Protein AF-A0A392TYN8-F1 (afdb_monomer_lite)

pLDDT: mean 92.68, std 8.19, range [57.44, 98.38]

Sequence (52 aa):
DQCNVPAMEEWRRQMYMATSKNRLLRPETYRDEWDDDELVLQAEHEFDNYKF

Radius of gyration: 13.77 Å; chains: 1; bounding box: 32×22×34 Å

Organism: NCBI:txid97028

Foldseek 3Di:
DVPPDDDDDPLVVVVVVQLVVCCVVPVPCSVVDGDSVVSVVVVVVVVVVDDD

Structure (mmCIF, N/CA/C/O backbone):
data_AF-A0A392TYN8-F1
#
_entry.id   AF-A0A392TYN8-F1
#
loop_
_atom_site.group_PDB
_atom_site.id
_atom_site.type_symbol
_atom_site.label_atom_id
_atom_site.label_alt_id
_atom_site.label_comp_id
_atom_site.label_asym_id
_atom_site.label_entity_id
_atom_site.label_seq_id
_atom_site.pdbx_PDB_ins_code
_atom_site.Cartn_x
_atom_site.Cartn_y
_atom_site.Cartn_z
_atom_site.occupancy
_atom_site.B_iso_or_equiv
_atom_site.auth_seq_id
_atom_site.auth_comp_id
_atom_site.auth_asym_id
_atom_site.auth_atom_id
_atom_site.pdbx_PDB_model_num
ATOM 1 N N . ASP A 1 1 ? 17.204 8.009 -10.593 1.00 65.38 1 ASP A N 1
ATOM 2 C CA . ASP A 1 1 ? 17.860 7.200 -11.642 1.00 65.38 1 ASP A CA 1
ATOM 3 C C . ASP A 1 1 ? 19.349 6.989 -11.414 1.00 65.38 1 ASP A C 1
ATOM 5 O O . ASP A 1 1 ? 20.163 7.429 -12.210 1.00 65.38 1 ASP A O 1
ATOM 9 N N . GLN A 1 2 ? 19.734 6.309 -10.329 1.00 88.06 2 GLN A N 1
ATOM 10 C CA . GLN A 1 2 ? 21.137 5.892 -10.152 1.00 88.06 2 GLN A CA 1
ATOM 11 C C . GLN A 1 2 ? 21.389 4.459 -10.637 1.00 88.06 2 GLN A C 1
ATOM 13 O O . GLN A 1 2 ? 22.514 4.124 -10.985 1.00 88.06 2 GLN A O 1
ATOM 18 N N . CYS A 1 3 ? 20.338 3.631 -10.693 1.00 89.56 3 CYS A N 1
ATOM 19 C CA . CYS A 1 3 ? 20.466 2.195 -10.948 1.00 89.56 3 CYS A CA 1
ATOM 20 C C . CYS A 1 3 ? 19.705 1.706 -12.193 1.00 89.56 3 CYS A C 1
ATOM 22 O O . CYS A 1 3 ? 19.645 0.500 -12.400 1.00 89.56 3 CYS A O 1
ATOM 24 N N . ASN A 1 4 ? 19.096 2.598 -12.994 1.00 87.62 4 ASN A N 1
ATOM 25 C CA . ASN A 1 4 ? 18.224 2.253 -14.139 1.00 87.62 4 ASN A CA 1
ATOM 26 C C . ASN A 1 4 ? 17.149 1.192 -13.829 1.00 87.62 4 ASN A C 1
ATOM 28 O O . ASN A 1 4 ? 16.701 0.465 -14.712 1.00 87.62 4 ASN A O 1
ATOM 32 N N . VAL A 1 5 ? 16.735 1.107 -12.566 1.00 88.06 5 VAL A N 1
ATOM 33 C CA . VAL A 1 5 ? 15.606 0.282 -12.143 1.00 88.06 5 VAL A CA 1
ATOM 34 C C . VAL A 1 5 ? 14.317 1.078 -12.320 1.00 88.06 5 VAL A C 1
ATOM 36 O O . VAL A 1 5 ? 14.341 2.297 -12.111 1.00 88.06 5 VAL A O 1
ATOM 39 N N . PRO A 1 6 ? 13.201 0.420 -12.673 1.00 88.19 6 PRO A N 1
ATOM 40 C CA . PRO A 1 6 ? 11.898 1.063 -12.663 1.00 88.19 6 PRO A CA 1
ATOM 41 C C . PRO A 1 6 ? 11.624 1.727 -11.313 1.00 88.19 6 PRO A C 1
ATOM 43 O O . PRO A 1 6 ? 12.024 1.226 -10.256 1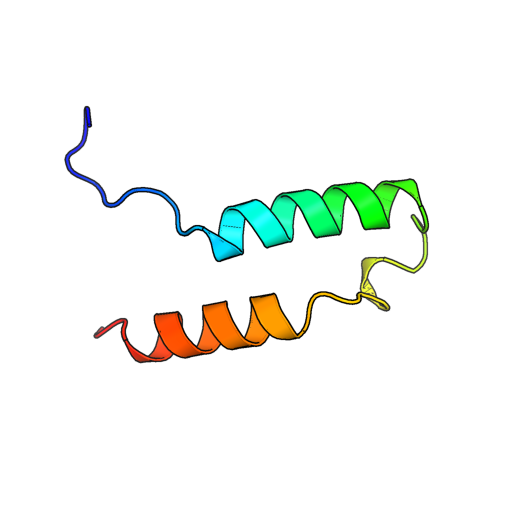.00 88.19 6 PRO A O 1
ATOM 46 N N . ALA A 1 7 ? 10.955 2.877 -11.356 1.00 89.56 7 ALA A N 1
ATOM 47 C CA . ALA A 1 7 ? 10.456 3.506 -10.146 1.00 89.56 7 ALA A CA 1
ATOM 48 C C . ALA A 1 7 ? 9.442 2.583 -9.457 1.00 89.56 7 ALA A C 1
ATOM 50 O O . ALA A 1 7 ? 8.801 1.755 -10.100 1.00 89.56 7 ALA A O 1
ATOM 51 N N . MET A 1 8 ? 9.299 2.753 -8.143 1.00 91.31 8 MET A N 1
ATOM 52 C CA . MET A 1 8 ? 8.278 2.038 -7.385 1.00 91.31 8 MET A CA 1
ATOM 53 C C . MET A 1 8 ? 6.888 2.370 -7.923 1.00 91.31 8 MET A C 1
ATOM 55 O O . MET A 1 8 ? 6.587 3.534 -8.204 1.00 91.31 8 MET A O 1
ATOM 59 N N . GLU A 1 9 ? 6.049 1.348 -8.004 1.00 94.62 9 GLU A N 1
ATOM 60 C CA . GLU A 1 9 ? 4.680 1.458 -8.464 1.00 94.62 9 GLU A CA 1
ATOM 61 C C . GLU A 1 9 ? 3.858 2.381 -7.551 1.00 94.62 9 GLU A C 1
ATOM 63 O O . GLU A 1 9 ? 4.021 2.419 -6.325 1.00 94.62 9 GLU A O 1
ATOM 68 N N . GLU A 1 10 ? 2.955 3.147 -8.159 1.00 94.50 10 GLU A N 1
ATOM 69 C CA . GLU A 1 10 ? 2.145 4.140 -7.454 1.00 94.50 10 GLU A CA 1
ATOM 70 C C . GLU A 1 10 ? 1.220 3.489 -6.420 1.00 94.50 10 GLU A C 1
ATOM 72 O O . GLU A 1 10 ? 1.207 3.906 -5.257 1.00 94.50 10 GLU A O 1
ATOM 77 N N . TRP A 1 11 ? 0.512 2.429 -6.823 1.00 95.69 11 TRP A N 1
ATOM 78 C CA . TRP A 1 11 ? -0.391 1.674 -5.952 1.00 95.69 11 TRP A CA 1
ATOM 79 C C . TRP A 1 11 ? 0.342 1.153 -4.717 1.00 95.69 11 TRP A C 1
ATOM 81 O O . TRP A 1 11 ? -0.178 1.221 -3.606 1.00 95.69 11 TRP A O 1
ATOM 91 N N . ARG A 1 12 ? 1.607 0.744 -4.863 1.00 96.69 12 ARG A N 1
ATOM 92 C CA . ARG A 1 12 ? 2.409 0.216 -3.757 1.00 96.69 12 ARG A CA 1
ATOM 93 C C . ARG A 1 12 ? 2.696 1.281 -2.705 1.00 96.69 12 ARG A C 1
ATOM 95 O O . ARG A 1 12 ? 2.635 1.010 -1.503 1.00 96.69 12 ARG A O 1
ATOM 102 N N . ARG A 1 13 ? 2.975 2.515 -3.135 1.00 96.88 13 ARG A N 1
ATOM 103 C CA . ARG A 1 13 ? 3.128 3.647 -2.211 1.00 96.88 13 ARG A CA 1
ATOM 104 C C . ARG A 1 13 ? 1.804 3.989 -1.529 1.00 96.88 13 ARG A C 1
ATOM 106 O O . ARG A 1 13 ? 1.800 4.283 -0.333 1.00 96.88 13 ARG A O 1
ATOM 113 N N . GLN A 1 14 ? 0.698 3.949 -2.265 1.00 97.50 14 GLN A N 1
ATOM 114 C CA . GLN A 1 14 ? -0.630 4.238 -1.724 1.00 97.50 14 GLN A CA 1
ATOM 115 C C . GLN A 1 14 ? -1.057 3.194 -0.684 1.00 97.50 14 GLN A C 1
ATOM 117 O O . GLN A 1 14 ? -1.468 3.582 0.410 1.00 97.50 14 GLN A O 1
ATOM 122 N N . MET A 1 15 ? -0.829 1.901 -0.944 1.00 97.50 15 MET A N 1
ATOM 123 C CA . MET A 1 15 ? -1.077 0.818 0.017 1.00 97.50 15 MET A CA 1
ATOM 124 C C . MET A 1 15 ? -0.269 1.008 1.303 1.00 97.50 15 MET A C 1
ATOM 126 O O . MET A 1 15 ? -0.801 0.850 2.403 1.00 97.50 15 MET A O 1
ATOM 130 N N . TYR A 1 16 ? 1.003 1.416 1.197 1.00 97.38 16 TYR A N 1
ATOM 131 C CA . TYR A 1 16 ? 1.826 1.707 2.375 1.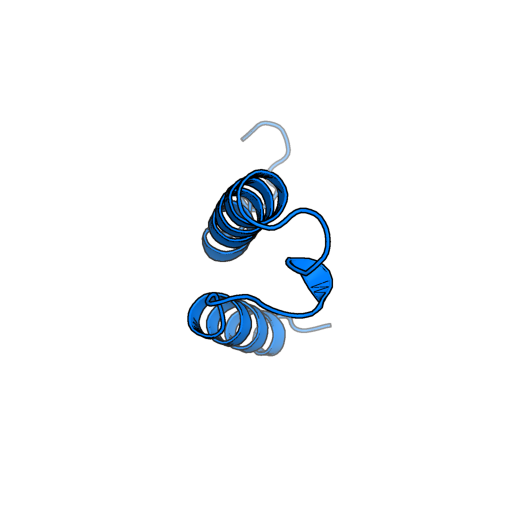00 97.38 16 TYR A CA 1
ATOM 132 C C . TYR A 1 16 ? 1.219 2.825 3.239 1.00 97.38 16 TYR A C 1
ATOM 134 O O . TYR A 1 16 ? 1.142 2.700 4.465 1.00 97.38 16 TYR A O 1
ATOM 142 N N . MET A 1 17 ? 0.745 3.906 2.612 1.00 97.44 17 MET A N 1
ATOM 143 C CA . MET A 1 17 ? 0.119 5.023 3.324 1.00 97.44 17 MET A CA 1
ATOM 144 C C . MET A 1 17 ? -1.230 4.632 3.941 1.00 97.44 17 MET A C 1
ATOM 146 O O . MET A 1 17 ? -1.478 4.955 5.107 1.00 97.44 17 MET A O 1
ATOM 150 N N . ALA A 1 18 ? -2.073 3.904 3.203 1.00 96.75 18 ALA A N 1
ATOM 151 C CA . ALA A 1 18 ? -3.364 3.408 3.677 1.00 96.75 18 ALA A CA 1
ATOM 152 C C . ALA A 1 18 ? -3.192 2.465 4.876 1.00 96.75 18 ALA A C 1
ATOM 154 O O . ALA A 1 18 ? -3.788 2.689 5.932 1.00 96.75 18 ALA A O 1
ATOM 155 N N . THR A 1 19 ? -2.278 1.497 4.772 1.00 97.25 19 THR A N 1
ATOM 156 C CA . THR A 1 19 ? -1.925 0.585 5.868 1.00 97.25 19 THR A CA 1
ATOM 157 C C . THR A 1 19 ? -1.402 1.359 7.077 1.00 97.25 19 THR A C 1
ATOM 159 O O . THR A 1 19 ? -1.827 1.107 8.203 1.00 97.25 19 THR A O 1
ATOM 162 N N . SER A 1 20 ? -0.515 2.342 6.879 1.00 97.38 20 SER A N 1
ATOM 163 C CA . SER A 1 20 ? 0.009 3.152 7.986 1.00 97.38 20 SER A CA 1
ATOM 164 C C . SER A 1 20 ? -1.097 3.939 8.698 1.00 97.38 20 SER A C 1
ATOM 166 O O . SER A 1 20 ? -1.089 4.029 9.928 1.00 97.38 20 SER A O 1
ATOM 168 N N . LYS A 1 21 ? -2.061 4.484 7.948 1.00 96.94 21 LYS A N 1
ATOM 169 C CA . LYS A 1 21 ? -3.232 5.175 8.500 1.00 96.94 21 LYS A CA 1
ATOM 170 C C . LYS A 1 21 ? -4.147 4.206 9.253 1.00 96.94 21 LYS A C 1
ATOM 172 O O . LYS A 1 21 ? -4.522 4.496 10.386 1.00 96.94 21 LYS A O 1
ATOM 177 N N . ASN A 1 22 ? -4.457 3.048 8.674 1.00 97.38 22 ASN A N 1
ATOM 178 C CA . ASN A 1 22 ? -5.313 2.042 9.303 1.00 97.38 22 ASN A CA 1
ATOM 179 C C . ASN A 1 22 ? -4.673 1.478 10.572 1.00 97.38 22 ASN A C 1
ATOM 181 O O . ASN A 1 22 ? -5.347 1.364 11.587 1.00 97.38 22 ASN A O 1
ATOM 185 N N . ARG A 1 23 ? -3.361 1.233 10.571 1.00 97.50 23 ARG A N 1
ATOM 186 C CA . ARG A 1 23 ? -2.629 0.804 11.768 1.00 97.50 23 ARG A CA 1
ATOM 187 C C . ARG A 1 23 ? -2.721 1.820 12.909 1.00 97.50 23 ARG A C 1
ATOM 189 O O . ARG A 1 23 ? -2.745 1.419 14.066 1.00 97.50 23 ARG A O 1
ATOM 196 N N . LEU A 1 24 ? -2.758 3.118 12.596 1.00 97.56 24 LEU A N 1
ATOM 197 C CA . LEU A 1 24 ? -2.931 4.171 13.599 1.00 97.56 24 LEU A CA 1
ATOM 198 C C . LEU A 1 24 ? -4.380 4.255 14.108 1.00 97.56 24 LEU A C 1
ATOM 200 O O . LEU A 1 24 ? -4.590 4.469 15.297 1.00 97.56 24 LEU A O 1
ATOM 204 N N . LEU A 1 25 ? -5.367 4.107 13.220 1.00 96.94 25 LEU A N 1
ATOM 205 C CA . LEU A 1 25 ? -6.790 4.254 13.553 1.00 96.94 25 LEU A CA 1
ATOM 206 C C . LEU A 1 25 ? -7.397 3.009 14.215 1.00 96.94 25 LEU A C 1
ATOM 208 O O . LEU A 1 25 ? -8.230 3.134 15.107 1.00 96.94 25 LEU A O 1
ATOM 212 N N . ARG A 1 26 ? -6.990 1.820 13.768 1.00 96.69 26 ARG A N 1
ATOM 213 C CA . ARG A 1 26 ? -7.530 0.513 14.161 1.00 96.69 26 ARG A CA 1
ATOM 214 C C . ARG A 1 26 ? -6.403 -0.517 14.357 1.00 96.69 26 ARG A C 1
ATOM 216 O O . ARG A 1 26 ? -6.309 -1.476 13.599 1.00 96.69 26 ARG A O 1
ATOM 223 N N . PRO A 1 27 ? -5.518 -0.347 15.357 1.00 97.12 27 PRO A N 1
ATOM 224 C CA . PRO A 1 27 ? -4.320 -1.181 15.521 1.00 97.12 27 PRO A CA 1
ATOM 225 C C . PRO A 1 27 ? -4.605 -2.682 15.681 1.00 97.12 27 PRO A C 1
ATOM 227 O O . PRO A 1 27 ? -3.777 -3.491 15.266 1.00 97.12 27 PRO A O 1
ATOM 230 N N . GLU A 1 28 ? -5.764 -3.042 16.237 1.00 98.38 28 GLU A N 1
ATOM 231 C CA . GLU A 1 28 ? -6.162 -4.440 16.436 1.00 98.38 28 GLU A CA 1
ATOM 232 C C . GLU A 1 28 ? -6.786 -5.068 15.183 1.00 98.38 28 GLU A C 1
ATOM 234 O O . GLU A 1 28 ? -6.565 -6.248 14.941 1.00 98.38 28 GLU A O 1
ATOM 239 N N . THR A 1 29 ? -7.518 -4.297 14.362 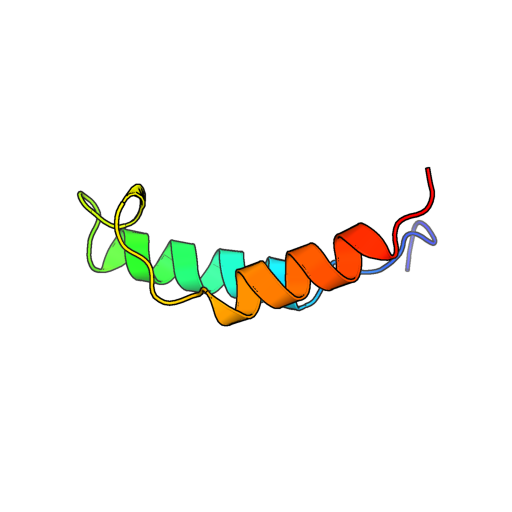1.00 97.75 29 THR A N 1
ATOM 240 C CA . THR A 1 29 ? -8.294 -4.846 13.230 1.00 97.75 29 THR A CA 1
ATOM 241 C C . THR A 1 29 ? -7.768 -4.465 11.849 1.00 97.75 29 THR A C 1
ATOM 243 O O . THR A 1 29 ? -8.233 -5.020 10.865 1.00 97.75 29 THR A O 1
ATOM 246 N N . TYR A 1 30 ? -6.766 -3.584 11.718 1.00 97.00 30 TYR A N 1
ATOM 247 C CA . TYR A 1 30 ? -6.293 -3.109 10.401 1.00 97.00 30 TYR A CA 1
ATOM 248 C C . TYR A 1 30 ? -5.769 -4.199 9.455 1.00 97.00 30 TYR A C 1
ATOM 250 O O . TYR A 1 30 ? -5.546 -3.919 8.280 1.00 97.00 30 TYR A O 1
ATOM 258 N N . ARG A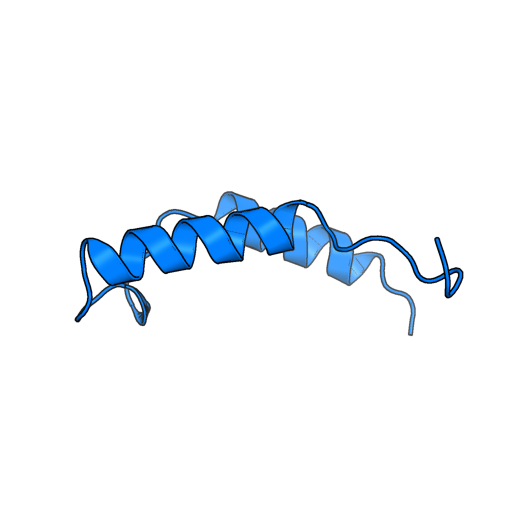 1 31 ? -5.471 -5.392 9.982 1.00 96.50 31 ARG A N 1
ATOM 259 C CA . ARG A 1 31 ? -5.039 -6.549 9.189 1.00 96.50 31 ARG A CA 1
ATOM 260 C C . ARG A 1 31 ? -6.200 -7.386 8.671 1.00 96.50 31 ARG A C 1
ATOM 262 O O . ARG A 1 31 ? -6.007 -8.103 7.701 1.00 96.50 31 ARG A O 1
ATOM 269 N N . ASP A 1 32 ? -7.343 -7.313 9.339 1.00 97.56 32 ASP A N 1
ATOM 270 C CA . ASP A 1 32 ? -8.551 -8.056 8.987 1.00 97.56 32 ASP A CA 1
ATOM 271 C C . ASP A 1 32 ? -9.542 -7.161 8.225 1.00 97.56 32 ASP A C 1
ATOM 273 O O . ASP A 1 32 ? -10.341 -7.649 7.432 1.00 97.56 32 ASP A O 1
ATOM 277 N N . GLU A 1 33 ? -9.473 -5.845 8.449 1.00 94.69 33 GLU A N 1
ATOM 278 C CA . GLU A 1 33 ? -10.352 -4.836 7.867 1.00 94.69 33 GLU A CA 1
ATOM 279 C C . GLU A 1 33 ? -9.537 -3.714 7.207 1.00 94.69 33 GLU A C 1
ATOM 281 O O . GLU A 1 33 ? -8.795 -2.975 7.870 1.00 94.69 33 GLU A O 1
ATOM 286 N N . TRP A 1 34 ? -9.735 -3.530 5.903 1.00 94.75 34 TRP A N 1
ATOM 287 C CA . TRP A 1 34 ? -9.185 -2.429 5.117 1.00 94.75 34 TRP A CA 1
ATOM 288 C C . TRP A 1 34 ? -10.160 -2.000 4.015 1.00 94.75 34 TRP A C 1
ATOM 290 O O . TRP A 1 34 ? -11.055 -2.749 3.647 1.00 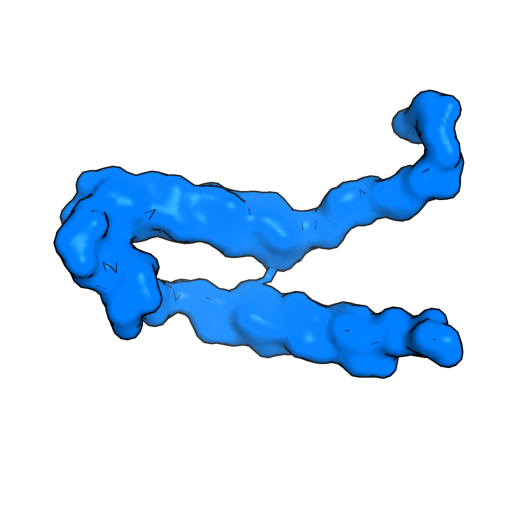94.75 34 TRP A O 1
ATOM 300 N N . ASP A 1 35 ? -9.986 -0.776 3.516 1.00 90.81 35 ASP A N 1
ATOM 301 C CA . ASP A 1 35 ? -10.843 -0.157 2.493 1.00 90.81 35 ASP A CA 1
ATOM 302 C C . ASP A 1 35 ? -10.000 0.236 1.262 1.00 90.81 35 ASP A C 1
ATOM 304 O O . ASP A 1 35 ? -10.122 1.339 0.729 1.00 90.81 35 ASP A O 1
ATOM 308 N N . ASP A 1 36 ? -9.044 -0.614 0.879 1.00 92.88 36 ASP A N 1
ATOM 309 C CA . ASP A 1 36 ? -8.097 -0.394 -0.220 1.00 92.88 36 ASP A CA 1
ATOM 310 C C . ASP A 1 36 ? -8.208 -1.444 -1.341 1.00 92.88 36 ASP A C 1
ATOM 312 O O . ASP A 1 36 ? -7.255 -1.659 -2.091 1.00 92.88 36 ASP A O 1
ATOM 316 N N . ASP A 1 37 ? -9.399 -2.029 -1.518 1.00 95.12 37 ASP A N 1
ATOM 317 C CA . ASP A 1 37 ? -9.696 -3.023 -2.563 1.00 95.12 37 ASP A CA 1
ATOM 318 C C . ASP A 1 37 ? -9.330 -2.534 -3.977 1.00 95.12 37 ASP A C 1
ATOM 320 O O . ASP A 1 37 ? -8.806 -3.293 -4.789 1.00 95.12 37 ASP A O 1
ATOM 324 N N . GLU A 1 38 ? -9.533 -1.247 -4.276 1.00 95.56 38 GLU A N 1
ATOM 325 C CA . GLU A 1 38 ? -9.139 -0.654 -5.563 1.00 95.56 38 GLU A CA 1
ATOM 326 C C . GLU A 1 38 ? -7.619 -0.722 -5.799 1.00 95.56 38 GLU A C 1
ATOM 328 O O . GLU A 1 38 ? -7.175 -0.947 -6.927 1.00 95.56 38 GLU A O 1
ATOM 333 N N . LEU A 1 39 ? -6.811 -0.576 -4.740 1.00 96.06 39 LEU A N 1
ATOM 334 C CA . LEU A 1 39 ? -5.351 -0.678 -4.825 1.00 96.06 39 LEU A CA 1
ATOM 335 C C . LEU A 1 39 ? -4.901 -2.127 -5.002 1.00 96.06 39 LEU A C 1
ATOM 337 O O . LEU A 1 39 ? -3.936 -2.374 -5.726 1.00 96.06 39 LEU A O 1
ATOM 341 N N . VAL A 1 40 ? -5.606 -3.075 -4.375 1.00 95.69 40 VAL A N 1
ATOM 342 C CA . VAL A 1 40 ? -5.381 -4.513 -4.578 1.00 95.69 40 VAL A CA 1
ATOM 343 C C . VAL A 1 40 ? -5.646 -4.880 -6.038 1.00 95.69 40 VAL A C 1
ATOM 345 O O . VAL A 1 40 ? -4.783 -5.478 -6.674 1.00 95.69 40 VAL A O 1
ATOM 348 N N . LEU A 1 41 ? -6.771 -4.439 -6.607 1.00 95.88 41 LEU A N 1
ATOM 349 C CA . LEU A 1 41 ? -7.104 -4.684 -8.015 1.00 95.88 41 LEU A CA 1
ATOM 350 C C . LEU A 1 41 ? -6.082 -4.065 -8.979 1.00 95.88 41 LEU A C 1
ATOM 352 O O . LEU A 1 41 ? -5.734 -4.680 -9.988 1.00 95.88 41 LEU A O 1
ATOM 356 N N . GLN A 1 42 ? -5.576 -2.863 -8.681 1.00 95.62 42 GLN A N 1
ATOM 357 C CA . GLN A 1 42 ? -4.518 -2.256 -9.490 1.00 95.62 42 GLN A CA 1
ATOM 358 C C . GLN A 1 42 ? -3.223 -3.078 -9.431 1.00 95.62 42 GLN A C 1
ATOM 360 O O . GLN A 1 42 ? -2.599 -3.305 -10.469 1.00 95.62 42 GLN A O 1
ATOM 365 N N . ALA A 1 43 ? -2.839 -3.543 -8.240 1.00 95.25 43 ALA A N 1
ATOM 366 C CA . ALA A 1 43 ? -1.670 -4.393 -8.065 1.00 95.25 43 ALA A CA 1
ATOM 367 C C . ALA A 1 43 ? -1.805 -5.694 -8.864 1.00 95.25 43 ALA A C 1
ATOM 369 O O . ALA A 1 43 ? -0.897 -6.042 -9.612 1.00 95.25 43 ALA A O 1
ATOM 370 N N . GLU A 1 44 ? -2.948 -6.377 -8.763 1.00 95.69 44 GLU A N 1
ATOM 371 C CA . GLU A 1 44 ? -3.240 -7.605 -9.511 1.00 95.69 44 GLU A CA 1
ATOM 372 C C . GLU A 1 44 ? -3.163 -7.386 -11.025 1.00 95.69 44 GLU A C 1
ATOM 374 O O . GLU A 1 44 ? -2.492 -8.145 -11.724 1.00 95.69 44 GLU A O 1
ATOM 379 N N . HIS A 1 45 ? -3.759 -6.303 -11.532 1.00 93.81 45 HIS A N 1
ATOM 380 C CA . HIS A 1 45 ? -3.692 -5.973 -12.954 1.00 93.81 45 HIS A CA 1
ATOM 381 C C . HIS A 1 45 ? -2.254 -5.728 -13.436 1.00 93.81 45 HIS A C 1
ATOM 383 O O . HIS A 1 45 ? -1.872 -6.153 -14.527 1.00 93.81 45 HIS A O 1
ATOM 389 N N . GLU A 1 46 ? -1.433 -5.036 -12.647 1.00 92.81 46 GLU A N 1
ATOM 390 C CA . GLU A 1 46 ? -0.019 -4.844 -12.975 1.00 92.81 46 GLU A CA 1
ATOM 391 C C . GLU A 1 46 ? 0.780 -6.151 -12.834 1.00 92.81 46 GLU A C 1
ATOM 393 O O . GLU A 1 46 ? 1.674 -6.406 -13.644 1.00 92.81 46 GLU A O 1
ATOM 398 N N . PHE A 1 47 ? 0.413 -7.024 -11.892 1.00 93.06 47 PHE A N 1
ATOM 399 C CA . PHE A 1 47 ? 1.001 -8.353 -11.741 1.00 93.06 47 PHE A CA 1
ATOM 400 C C . PHE A 1 47 ? 0.769 -9.263 -12.940 1.00 93.06 47 PHE A C 1
ATOM 402 O O . PHE A 1 47 ? 1.717 -9.909 -13.387 1.00 93.06 47 PHE A O 1
ATOM 409 N N . ASP A 1 48 ? -0.421 -9.236 -13.533 1.00 92.25 48 ASP A N 1
ATOM 410 C CA . ASP A 1 48 ? -0.719 -9.973 -14.767 1.00 92.25 48 ASP A CA 1
ATOM 411 C C . ASP A 1 48 ? 0.156 -9.531 -15.953 1.00 92.25 48 ASP A C 1
ATOM 413 O O . ASP A 1 48 ? 0.401 -10.298 -16.890 1.00 92.25 48 ASP A O 1
ATOM 417 N N . ASN A 1 49 ? 0.655 -8.293 -15.918 1.00 87.25 49 ASN A N 1
ATOM 418 C CA . ASN A 1 49 ? 1.537 -7.750 -16.945 1.00 87.25 49 ASN A CA 1
ATOM 419 C C . ASN A 1 49 ? 3.018 -8.108 -16.723 1.00 87.25 49 ASN A C 1
ATOM 421 O O . ASN A 1 49 ? 3.817 -7.974 -17.660 1.00 87.25 49 ASN A O 1
ATOM 425 N N . TYR A 1 50 ? 3.405 -8.596 -15.537 1.00 84.81 50 TYR A N 1
ATOM 426 C CA . TYR A 1 50 ? 4.752 -9.115 -15.315 1.00 84.81 50 TYR A CA 1
ATOM 427 C C . TYR A 1 50 ? 4.905 -10.473 -16.006 1.00 84.81 50 TYR A C 1
ATOM 429 O O . TYR A 1 50 ? 4.388 -11.501 -15.574 1.00 84.81 50 TYR A O 1
ATOM 437 N N . LYS A 1 51 ? 5.657 -10.481 -17.108 1.00 65.19 51 LYS A N 1
ATOM 438 C CA . LYS A 1 51 ? 6.071 -11.716 -17.777 1.00 65.19 51 LYS A CA 1
ATOM 439 C C . LYS A 1 51 ? 7.295 -12.286 -17.064 1.00 65.19 51 LYS A C 1
ATOM 441 O O . LYS A 1 51 ? 8.338 -11.631 -17.047 1.00 65.19 51 LYS A O 1
ATOM 446 N N . PHE A 1 52 ? 7.143 -13.476 -16.488 1.00 57.44 52 PHE A N 1
ATOM 447 C CA . PHE A 1 52 ? 8.255 -14.310 -16.024 1.00 57.44 52 PHE A CA 1
ATOM 448 C C . PHE A 1 52 ? 8.990 -14.959 -17.200 1.00 57.44 52 PHE A C 1
ATOM 450 O O . PHE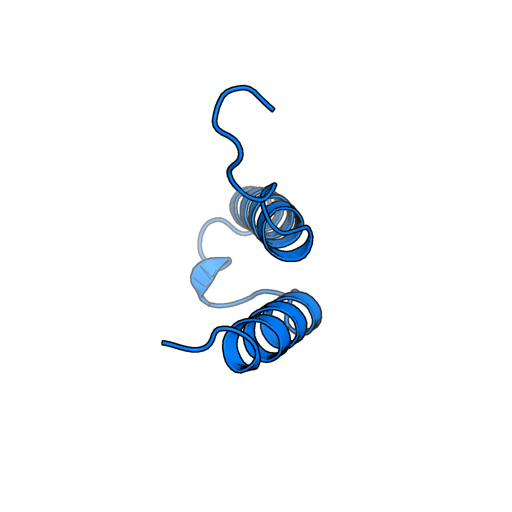 A 1 52 ? 8.316 -15.317 -18.197 1.00 57.44 52 PHE A O 1
#

Secondary structure (DSSP, 8-state):
--S-PPPPPHHHHHHHHHHHHHHHH-TTTTTT--S-HHHHHHHHHHHHH---